Protein AF-A0A354BJJ7-F1 (afdb_monomer)

Sequence (71 aa):
EGQTVQFQLRDAASASEEFNALLTADHTRHRHPPLGALMFSCCGRGQGLFGKANHDAGTASARLGAIPLAG

Solvent-accessible surface area (backbone atoms only — not comparable to full-atom values): 4648 Å² total; per-residue (Å²): 141,86,82,90,83,84,85,86,84,77,54,45,64,61,56,50,52,51,50,54,50,51,54,52,55,50,57,75,70,46,95,60,84,72,85,52,50,80,53,85,79,58,95,72,60,41,39,89,46,61,78,34,74,59,49,66,61,52,50,47,40,72,73,73,37,97,45,57,73,48,114

Nearest PDB structures (foldseek):
  7xhj-assembly1_B  TM=5.192E-01  e=2.868E+00  Deinococcus radiodurans R1 = ATCC 13939 = DSM 20539
  4h2o-assembly1_A  TM=2.822E-01  e=1.798E+00  Escherichia coli
  5hxo-assembly1_A  TM=2.904E-01  e=6.382E+00  Solanum habrochaites
  5hxn-assembly1_A-2  TM=2.936E-01  e=6.382E+00  Solanum habrochaites
  8wu6-assembly1_A  TM=2.914E-01  e=7.795E+00  Solanum lycopersicum

Foldseek 3Di:
DDDDDDDDDDAQVNVLVVLLVVLVVVVVVDPDQDQEDEDDDPPCDACNRNVHGCSNVVSNCVRRPPHHYYD

Radius of gyration: 15.15 Å; Cα contacts (8 Å, |Δi|>4): 53; chains: 1; bounding box: 31×22×54 Å

Mean predicted aligned error: 4.55 Å

Secondary structure (DSSP, 8-state):
-----------HHHHHHHHHHHHHHHHHH-SS--S-EE----TT-SHHHHSSTTHHHHHHHHHH-S--EE-

pLDDT: mean 90.24, std 5.19, range [66.75, 95.88]

Structure (mmCIF, N/CA/C/O backbone):
data_AF-A0A354BJJ7-F1
#
_entry.id   AF-A0A354BJJ7-F1
#
loop_
_atom_site.group_PDB
_atom_site.id
_atom_site.type_symbol
_atom_site.label_atom_id
_atom_site.label_alt_id
_atom_site.label_comp_id
_atom_site.label_asym_id
_atom_site.label_entity_id
_atom_site.label_seq_id
_atom_site.pdbx_PDB_ins_code
_atom_site.Cartn_x
_atom_site.Cartn_y
_atom_site.Cartn_z
_atom_site.occupancy
_atom_site.B_iso_or_equiv
_atom_site.auth_seq_id
_atom_site.auth_comp_id
_atom_site.auth_asym_id
_atom_site.auth_atom_id
_atom_site.pdbx_PDB_model_num
ATOM 1 N N . GLU A 1 1 ? -8.196 -3.794 39.502 1.00 66.75 1 GLU A N 1
ATOM 2 C CA . GLU A 1 1 ? -7.269 -4.000 38.372 1.00 66.75 1 GLU A CA 1
ATOM 3 C C . GLU A 1 1 ? -7.798 -3.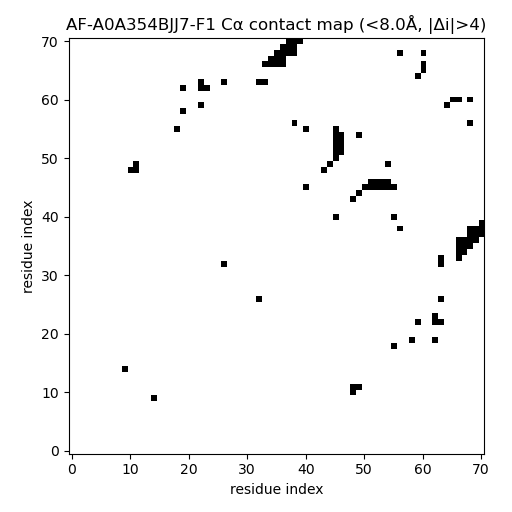244 37.158 1.00 66.75 1 GLU A C 1
ATOM 5 O O . GLU A 1 1 ? -8.937 -3.479 36.772 1.00 66.75 1 GLU A O 1
ATOM 10 N N . GLY A 1 2 ? -7.040 -2.290 36.617 1.00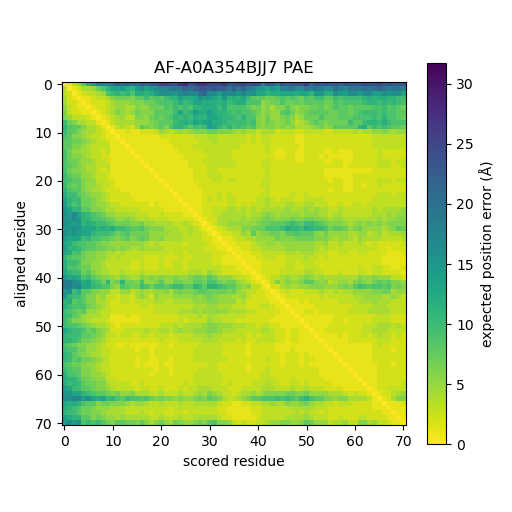 82.31 2 GLY A N 1
ATOM 11 C CA . GLY A 1 2 ? -7.396 -1.550 35.402 1.00 82.31 2 GLY A CA 1
ATOM 12 C C . GLY A 1 2 ? -6.289 -1.718 34.368 1.00 82.31 2 GLY A C 1
ATOM 13 O O . GLY A 1 2 ? -5.116 -1.634 34.722 1.00 82.31 2 GLY A O 1
ATOM 14 N N . GLN A 1 3 ? -6.652 -1.982 33.114 1.00 85.44 3 GLN A N 1
ATOM 15 C CA . GLN A 1 3 ? -5.698 -2.159 32.022 1.00 85.44 3 GLN A CA 1
ATOM 16 C C . GLN A 1 3 ? -5.766 -0.951 31.087 1.00 85.44 3 GLN A C 1
ATOM 18 O O . GLN A 1 3 ? -6.840 -0.582 30.614 1.00 85.44 3 GLN A O 1
ATOM 23 N N . THR A 1 4 ? -4.618 -0.332 30.821 1.00 87.75 4 THR A N 1
ATOM 24 C CA . THR A 1 4 ? -4.520 0.751 29.840 1.00 87.75 4 THR A CA 1
ATOM 25 C C . THR A 1 4 ? -4.519 0.158 28.439 1.00 87.75 4 THR A C 1
ATOM 27 O O . THR A 1 4 ? -3.632 -0.621 28.093 1.00 87.75 4 THR A O 1
ATOM 30 N N . VAL A 1 5 ? -5.495 0.549 27.623 1.00 89.31 5 VAL A N 1
ATOM 31 C CA . VAL A 1 5 ? -5.531 0.233 26.192 1.00 89.31 5 VAL A CA 1
ATOM 32 C C . VAL A 1 5 ? -5.047 1.453 25.421 1.00 89.31 5 VAL A C 1
ATOM 34 O O . VAL A 1 5 ? -5.564 2.553 25.607 1.00 89.31 5 VAL A O 1
ATOM 37 N N . GLN A 1 6 ? -4.066 1.257 24.544 1.00 89.81 6 GLN A N 1
ATOM 38 C CA . GLN A 1 6 ? -3.616 2.279 23.608 1.00 89.81 6 GLN A CA 1
ATOM 39 C C . GLN A 1 6 ? -4.063 1.909 22.197 1.00 89.81 6 GLN A C 1
ATOM 41 O O . GLN A 1 6 ? -3.785 0.814 21.714 1.00 89.81 6 GLN A O 1
ATOM 46 N N . PHE A 1 7 ? -4.723 2.848 21.526 1.00 83.75 7 PHE A N 1
ATOM 47 C CA . PHE A 1 7 ? -5.083 2.718 20.121 1.00 83.75 7 PHE A CA 1
ATOM 48 C C . PHE A 1 7 ? -4.056 3.452 19.266 1.00 83.75 7 PHE A C 1
ATOM 50 O O . PHE A 1 7 ? -3.727 4.606 19.539 1.00 83.75 7 PHE A O 1
ATOM 57 N N . GLN A 1 8 ? -3.572 2.793 18.217 1.00 79.50 8 GLN A N 1
ATOM 58 C CA . GLN A 1 8 ? -2.818 3.453 17.160 1.00 79.50 8 GLN A CA 1
ATOM 59 C C . GLN A 1 8 ? -3.757 3.701 15.990 1.00 79.50 8 GLN A C 1
ATOM 61 O O . GLN A 1 8 ? -4.146 2.776 15.275 1.00 7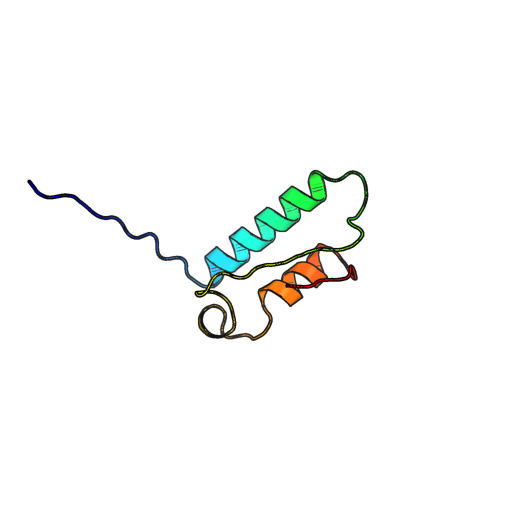9.50 8 GLN A O 1
ATOM 66 N N . LEU A 1 9 ? -4.157 4.960 15.832 1.00 80.94 9 LEU A N 1
ATOM 67 C CA . LEU A 1 9 ? -4.923 5.393 14.677 1.00 80.94 9 LEU A CA 1
ATOM 68 C C . LEU A 1 9 ? -3.936 5.791 13.579 1.00 80.94 9 LEU A C 1
ATOM 70 O O . LEU A 1 9 ? -3.058 6.618 13.811 1.00 80.94 9 LEU A O 1
ATOM 74 N N . ARG A 1 10 ? -4.081 5.198 12.394 1.00 80.94 10 ARG A N 1
ATOM 75 C CA . ARG A 1 10 ? -3.372 5.644 11.192 1.00 80.94 10 ARG A CA 1
ATOM 76 C C . ARG A 1 10 ? -4.324 6.478 10.357 1.00 80.94 10 ARG A C 1
ATOM 78 O O . ARG A 1 10 ? -5.453 6.056 10.109 1.00 80.94 10 ARG A O 1
ATOM 85 N N . ASP A 1 11 ? -3.858 7.641 9.935 1.00 92.62 11 ASP A N 1
ATOM 86 C CA . ASP A 1 11 ? -4.544 8.440 8.931 1.00 92.62 11 ASP A CA 1
ATOM 87 C C . ASP A 1 11 ? -4.170 7.977 7.514 1.00 92.62 11 ASP A C 1
ATOM 89 O O . ASP A 1 11 ? -3.341 7.085 7.306 1.00 92.62 11 ASP A O 1
ATOM 93 N N . ALA A 1 12 ? -4.815 8.582 6.520 1.00 94.50 12 ALA A N 1
ATOM 94 C CA . ALA A 1 12 ? -4.568 8.281 5.118 1.00 94.50 12 ALA A CA 1
ATOM 95 C C . ALA A 1 12 ? -3.099 8.498 4.727 1.00 94.50 12 ALA A C 1
ATOM 97 O O . ALA A 1 12 ? -2.527 7.670 4.024 1.00 94.50 12 ALA A O 1
ATOM 98 N N . ALA A 1 13 ? -2.493 9.594 5.192 1.00 94.69 13 ALA A N 1
ATOM 99 C CA . ALA A 1 13 ? -1.151 10.003 4.796 1.00 94.69 13 ALA A CA 1
ATOM 100 C C . ALA A 1 13 ? -0.098 9.013 5.304 1.00 94.69 13 ALA A C 1
ATOM 102 O O . ALA A 1 13 ? 0.647 8.441 4.509 1.00 94.69 13 ALA A O 1
ATOM 103 N N . SER A 1 14 ? -0.114 8.723 6.605 1.00 94.00 14 SER A N 1
ATOM 104 C CA . SER A 1 14 ? 0.771 7.740 7.233 1.00 94.00 14 SER A CA 1
ATOM 105 C C . SER A 1 14 ? 0.600 6.340 6.630 1.00 94.00 14 SER A C 1
ATOM 107 O O . SER A 1 14 ? 1.590 5.663 6.350 1.00 94.00 14 SER A O 1
ATOM 109 N N . ALA A 1 15 ? -0.636 5.917 6.337 1.00 93.50 15 ALA A N 1
ATOM 110 C CA . ALA A 1 15 ? -0.901 4.635 5.680 1.00 93.50 15 ALA A CA 1
ATOM 111 C C . ALA A 1 15 ? -0.392 4.579 4.226 1.00 93.50 15 ALA A C 1
ATOM 113 O O . ALA A 1 15 ? -0.022 3.505 3.738 1.00 93.50 15 ALA A O 1
ATOM 114 N N . SER A 1 16 ? -0.392 5.707 3.511 1.00 95.06 16 SER A N 1
ATOM 115 C CA . SER A 1 16 ? 0.193 5.815 2.173 1.00 95.06 16 SER A CA 1
ATOM 116 C C . SER A 1 16 ? 1.720 5.794 2.231 1.00 95.06 16 SER A C 1
ATOM 118 O O . SER A 1 16 ? 2.346 5.079 1.447 1.00 95.06 16 SER A O 1
ATOM 120 N N . GLU A 1 17 ? 2.331 6.539 3.149 1.00 95.38 17 GLU A N 1
ATOM 121 C CA . GLU A 1 17 ? 3.786 6.591 3.336 1.00 95.38 17 GLU A CA 1
ATOM 122 C C . GLU A 1 17 ? 4.361 5.221 3.703 1.00 95.38 17 GLU A C 1
ATOM 124 O O . GLU A 1 17 ? 5.286 4.746 3.041 1.00 95.38 17 GLU A O 1
ATOM 129 N N . GLU A 1 18 ? 3.756 4.544 4.682 1.00 94.00 18 GLU A N 1
ATOM 130 C CA . GLU A 1 18 ? 4.148 3.196 5.101 1.00 94.00 18 GLU A CA 1
ATOM 131 C C . GLU A 1 18 ? 4.106 2.216 3.924 1.00 94.00 18 GLU A C 1
ATOM 133 O O . GLU A 1 18 ? 5.063 1.482 3.673 1.00 94.00 18 GLU A O 1
ATOM 138 N N . PHE A 1 19 ? 3.025 2.235 3.142 1.00 94.69 19 PHE A N 1
ATOM 139 C CA . PHE A 1 19 ? 2.884 1.332 2.004 1.00 94.69 19 PHE A CA 1
ATOM 140 C C . PHE A 1 19 ? 3.942 1.582 0.921 1.00 94.69 19 PHE A C 1
ATOM 142 O O . PHE A 1 19 ? 4.522 0.638 0.385 1.00 94.69 19 PHE A O 1
ATOM 149 N N . ASN A 1 20 ? 4.259 2.849 0.639 1.00 95.88 20 ASN A N 1
ATOM 150 C CA . ASN A 1 20 ? 5.334 3.206 -0.288 1.00 95.88 20 ASN A CA 1
ATOM 151 C C . ASN A 1 20 ? 6.714 2.756 0.224 1.00 95.88 20 ASN A C 1
ATOM 153 O O . ASN A 1 20 ? 7.541 2.297 -0.573 1.00 95.88 20 ASN A O 1
ATOM 157 N N . ALA A 1 21 ? 6.966 2.872 1.530 1.00 95.44 21 ALA A N 1
ATOM 158 C CA . ALA A 1 21 ? 8.205 2.414 2.148 1.00 95.44 21 ALA A CA 1
ATOM 159 C C . ALA A 1 21 ? 8.355 0.889 2.039 1.00 95.44 21 ALA A C 1
ATOM 161 O O . ALA A 1 21 ? 9.416 0.409 1.641 1.00 95.44 21 ALA A O 1
ATOM 162 N N . LEU A 1 22 ? 7.281 0.135 2.295 1.00 94.12 22 LEU A N 1
ATOM 163 C CA . LEU A 1 22 ? 7.263 -1.325 2.160 1.00 94.12 22 LEU A CA 1
ATOM 164 C C . LEU A 1 22 ? 7.532 -1.776 0.721 1.00 94.12 22 LEU A C 1
ATOM 166 O O . LEU A 1 22 ? 8.385 -2.633 0.509 1.00 94.12 22 LEU A O 1
ATOM 170 N N . LEU A 1 23 ? 6.874 -1.166 -0.270 1.00 93.56 23 LEU A N 1
ATOM 171 C CA . LEU A 1 23 ? 7.106 -1.482 -1.686 1.00 93.56 23 LEU A CA 1
ATOM 172 C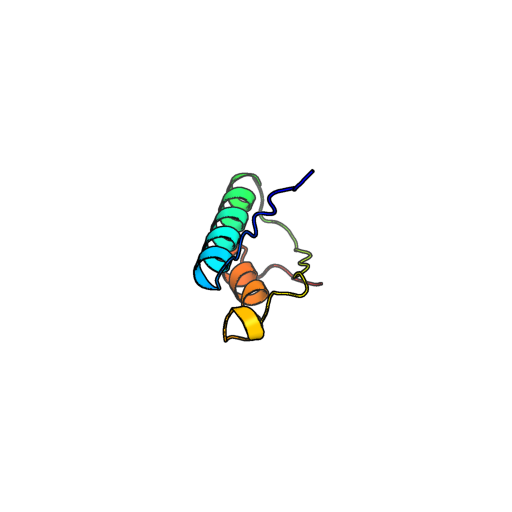 C . LEU A 1 23 ? 8.545 -1.168 -2.123 1.00 93.56 23 LEU A C 1
ATOM 174 O O . LEU A 1 23 ? 9.148 -1.927 -2.876 1.00 93.56 23 LEU A O 1
ATOM 178 N N . THR A 1 24 ? 9.118 -0.068 -1.626 1.00 92.88 24 THR A N 1
ATOM 179 C CA . THR A 1 24 ? 10.518 0.299 -1.902 1.00 92.88 24 THR A CA 1
ATOM 180 C C . THR A 1 24 ? 11.484 -0.711 -1.276 1.00 92.88 24 THR A C 1
ATOM 182 O O . THR A 1 24 ? 12.431 -1.162 -1.922 1.00 92.88 24 THR A O 1
ATOM 185 N N . ALA A 1 25 ? 11.234 -1.105 -0.026 1.00 92.44 25 ALA A N 1
ATOM 186 C CA . ALA A 1 25 ? 12.045 -2.095 0.670 1.00 92.44 25 ALA A CA 1
ATOM 187 C C . ALA A 1 25 ? 11.952 -3.479 0.009 1.00 92.44 25 ALA A C 1
ATOM 189 O O . ALA A 1 25 ? 12.965 -4.162 -0.100 1.00 92.44 25 ALA A O 1
ATOM 190 N N . ASP A 1 26 ? 10.777 -3.882 -0.473 1.00 90.44 26 ASP A N 1
ATOM 191 C CA . ASP A 1 26 ? 10.612 -5.126 -1.228 1.00 90.44 26 ASP A CA 1
ATOM 192 C C . ASP A 1 26 ? 11.374 -5.079 -2.559 1.00 90.44 26 ASP A C 1
ATOM 194 O O . ASP A 1 26 ? 12.193 -5.955 -2.833 1.00 90.44 26 ASP A O 1
ATOM 198 N N . HIS A 1 27 ? 11.222 -3.998 -3.332 1.00 86.12 27 HIS A N 1
ATOM 199 C CA . HIS A 1 27 ? 11.913 -3.833 -4.613 1.00 86.12 27 HIS A CA 1
ATOM 200 C C . HIS A 1 27 ? 13.440 -3.948 -4.487 1.00 86.12 27 HIS A C 1
ATOM 202 O O . HIS A 1 27 ? 14.091 -4.561 -5.327 1.00 86.12 27 HIS A O 1
ATOM 208 N N . THR A 1 28 ? 14.019 -3.408 -3.411 1.00 87.81 28 THR A N 1
ATOM 209 C CA . THR A 1 28 ? 15.472 -3.488 -3.164 1.00 87.81 28 THR A CA 1
ATOM 210 C C . THR A 1 28 ? 15.960 -4.876 -2.737 1.00 87.81 28 THR A C 1
ATOM 212 O O . THR A 1 28 ? 17.158 -5.147 -2.814 1.00 87.81 28 THR A O 1
ATOM 215 N N . ARG A 1 29 ? 15.065 -5.770 -2.299 1.00 89.44 29 ARG A N 1
ATOM 216 C CA . ARG A 1 29 ? 15.411 -7.141 -1.883 1.00 89.44 29 ARG A CA 1
ATOM 217 C C . ARG A 1 29 ? 15.452 -8.126 -3.047 1.00 89.44 29 ARG A C 1
ATOM 219 O O . ARG A 1 29 ? 16.173 -9.122 -2.962 1.00 89.44 29 ARG A O 1
ATOM 226 N N . HIS A 1 30 ? 14.715 -7.868 -4.124 1.00 84.50 30 HIS A N 1
ATOM 227 C CA . HIS A 1 30 ? 14.644 -8.774 -5.271 1.00 84.50 30 HIS A CA 1
ATOM 228 C C . HIS A 1 30 ? 15.667 -8.392 -6.342 1.00 84.50 30 HIS A C 1
ATOM 230 O O . HIS A 1 30 ? 15.672 -7.276 -6.850 1.00 84.50 30 HIS A O 1
ATOM 236 N N . ARG A 1 31 ? 16.530 -9.340 -6.738 1.00 85.12 31 ARG A N 1
ATOM 237 C CA . ARG A 1 31 ? 17.490 -9.127 -7.845 1.00 85.12 31 ARG A CA 1
ATOM 238 C C . ARG A 1 31 ? 16.821 -9.035 -9.216 1.00 85.12 31 ARG A C 1
ATOM 240 O O . ARG A 1 31 ? 17.406 -8.482 -10.142 1.00 85.12 31 ARG A O 1
ATOM 247 N N . HIS A 1 32 ? 15.634 -9.617 -9.350 1.00 86.75 32 HIS A N 1
ATOM 248 C CA . HIS A 1 32 ? 14.857 -9.631 -10.581 1.00 86.75 32 HIS A CA 1
ATOM 249 C C . HIS A 1 32 ? 13.458 -9.078 -10.309 1.00 86.75 32 HIS A C 1
ATOM 251 O O . HIS A 1 32 ? 12.937 -9.296 -9.214 1.00 86.75 32 HIS A O 1
ATOM 257 N N . PRO A 1 33 ? 12.833 -8.399 -11.285 1.00 83.69 33 PRO A N 1
ATOM 258 C CA . PRO A 1 33 ? 11.459 -7.946 -11.139 1.00 83.69 33 PRO A CA 1
ATOM 259 C C . PRO A 1 33 ? 10.504 -9.122 -10.876 1.00 83.69 33 PRO A C 1
ATOM 261 O O . PRO A 1 33 ? 10.664 -10.180 -11.496 1.00 83.69 33 PRO A O 1
ATOM 264 N N . PRO A 1 34 ? 9.502 -8.956 -9.996 1.00 88.38 34 PRO A N 1
ATOM 265 C CA . PRO A 1 34 ? 8.462 -9.961 -9.822 1.00 88.38 34 PRO A CA 1
ATOM 266 C C . PRO A 1 34 ? 7.662 -10.134 -11.121 1.00 88.38 34 PRO A C 1
ATOM 268 O O . PRO A 1 34 ? 7.445 -9.182 -11.866 1.00 88.38 34 PRO A O 1
ATOM 271 N N . LEU A 1 35 ? 7.187 -11.355 -11.379 1.00 92.00 35 LEU A N 1
ATOM 272 C CA . LEU A 1 35 ? 6.342 -11.650 -12.546 1.00 92.00 35 LEU A CA 1
ATOM 273 C C . LEU A 1 35 ? 4.867 -11.280 -12.328 1.00 92.00 35 LEU A C 1
ATOM 275 O O . LEU A 1 35 ? 4.085 -11.298 -13.272 1.00 92.00 35 LEU A O 1
ATOM 279 N N . GLY A 1 36 ? 4.484 -10.975 -11.090 1.00 92.94 36 GLY A N 1
ATOM 280 C CA . GLY A 1 36 ? 3.128 -10.640 -10.678 1.00 92.94 36 GLY A CA 1
ATOM 281 C C . GLY A 1 36 ? 3.052 -10.473 -9.163 1.00 92.94 36 GLY A C 1
ATOM 282 O O . GLY A 1 36 ? 3.990 -10.834 -8.448 1.00 92.94 36 GLY A O 1
ATOM 283 N N . ALA A 1 37 ? 1.942 -9.927 -8.678 1.00 92.88 37 ALA A N 1
ATOM 284 C CA . ALA A 1 37 ? 1.702 -9.724 -7.256 1.00 92.88 37 ALA A CA 1
ATOM 285 C C . ALA A 1 37 ? 0.264 -10.087 -6.864 1.00 92.88 37 ALA A C 1
ATOM 287 O O . ALA A 1 37 ? -0.682 -9.906 -7.633 1.00 92.88 37 ALA A O 1
ATOM 288 N N . LEU A 1 38 ? 0.116 -10.575 -5.633 1.00 94.06 38 LEU A N 1
ATOM 289 C CA . LEU A 1 38 ? -1.170 -10.727 -4.964 1.00 94.06 38 LEU A CA 1
ATOM 290 C C . LEU A 1 38 ? -1.259 -9.690 -3.848 1.00 94.06 38 LEU A C 1
ATOM 292 O O . LEU A 1 38 ? -0.356 -9.609 -3.014 1.00 94.06 38 LEU A O 1
ATOM 296 N N . MET A 1 39 ? -2.320 -8.888 -3.842 1.00 91.88 39 MET A N 1
ATOM 297 C CA . MET A 1 39 ? -2.498 -7.797 -2.891 1.00 91.88 39 MET A CA 1
ATOM 298 C C . MET A 1 39 ? -3.809 -7.948 -2.137 1.00 91.88 39 MET A C 1
ATOM 300 O O . MET A 1 39 ? -4.875 -8.021 -2.731 1.00 91.88 39 MET A O 1
ATOM 304 N N . PHE A 1 40 ? -3.722 -7.904 -0.811 1.00 90.75 40 PHE A N 1
ATOM 305 C CA . PHE A 1 40 ? -4.877 -7.967 0.074 1.00 90.75 40 PHE A CA 1
ATOM 306 C C . PHE A 1 40 ? -4.955 -6.674 0.880 1.00 90.75 40 PHE A C 1
ATOM 308 O O . PHE A 1 40 ? -4.075 -6.381 1.693 1.00 90.75 40 PHE A O 1
ATOM 315 N N . SER A 1 41 ? -6.009 -5.894 0.661 1.00 86.38 41 SER A N 1
ATOM 316 C CA . SER A 1 41 ? -6.282 -4.698 1.457 1.00 86.38 41 SER A CA 1
ATOM 317 C C . SER A 1 41 ? -7.124 -5.077 2.678 1.00 86.38 41 SER A C 1
ATOM 319 O O . SER A 1 41 ? -8.132 -5.770 2.563 1.00 86.38 41 SER A O 1
ATOM 321 N N . CYS A 1 42 ? -6.721 -4.629 3.869 1.00 85.75 42 CYS A N 1
ATOM 322 C CA . CYS A 1 42 ? -7.518 -4.834 5.079 1.00 85.75 42 CYS A CA 1
ATOM 323 C C . CYS A 1 42 ? -8.813 -4.001 5.045 1.00 85.75 42 CYS A C 1
ATOM 325 O O . CYS A 1 42 ? -8.877 -2.979 4.361 1.00 85.75 42 CYS A O 1
ATOM 327 N N . CYS A 1 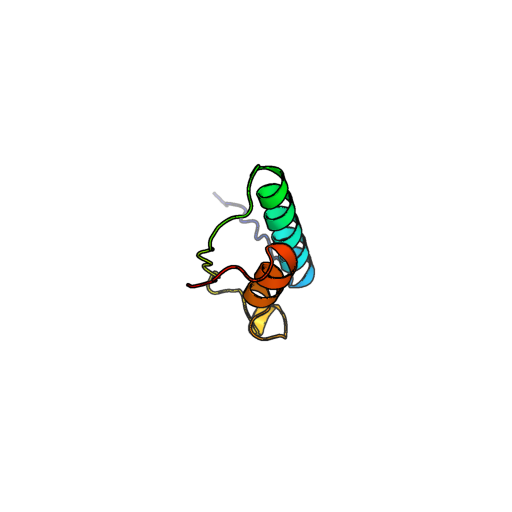43 ? -9.826 -4.400 5.829 1.00 78.62 43 CYS A N 1
ATOM 328 C CA . CYS A 1 43 ? -11.180 -3.818 5.809 1.00 78.62 43 CYS A CA 1
ATOM 329 C C . CYS A 1 43 ? -11.253 -2.296 6.048 1.00 78.62 43 CYS A C 1
ATOM 331 O O . CYS A 1 43 ? -12.286 -1.692 5.788 1.00 78.62 43 CYS A O 1
ATOM 333 N N . GLY A 1 44 ? -10.184 -1.673 6.553 1.00 85.75 44 GLY A N 1
ATOM 334 C CA . GLY A 1 44 ? -10.107 -0.227 6.764 1.00 85.75 44 GLY A CA 1
ATOM 335 C C . GLY A 1 44 ? -9.497 0.567 5.604 1.00 85.75 44 GLY A C 1
ATOM 336 O O . GLY A 1 44 ? -9.479 1.787 5.684 1.00 85.75 44 GLY A O 1
ATOM 337 N N . ARG A 1 45 ? -8.964 -0.075 4.555 1.00 91.75 45 ARG A N 1
ATOM 338 C CA . ARG A 1 45 ? -8.344 0.608 3.403 1.00 91.75 45 ARG A CA 1
ATOM 339 C C . ARG A 1 45 ? -9.343 0.846 2.268 1.00 91.75 45 ARG A C 1
ATOM 341 O O . ARG A 1 45 ? -10.436 0.291 2.243 1.00 91.75 45 ARG A O 1
ATOM 348 N N . GLY A 1 46 ? -8.946 1.680 1.306 1.00 91.75 46 GLY A N 1
ATOM 349 C CA . GLY A 1 46 ? -9.739 2.014 0.119 1.00 91.75 46 GLY A CA 1
ATOM 350 C C . GLY A 1 46 ? -10.303 3.432 0.165 1.00 91.75 46 GLY A C 1
ATOM 351 O O . GLY A 1 46 ? -9.771 4.296 0.860 1.00 91.75 46 GLY A O 1
ATOM 352 N N . GLN A 1 47 ? -11.378 3.684 -0.587 1.00 93.56 47 GLN A N 1
ATOM 353 C CA . GLN A 1 47 ? -11.927 5.035 -0.754 1.00 93.56 47 GLN A CA 1
ATOM 354 C C . GLN A 1 47 ? -12.305 5.704 0.575 1.00 93.56 47 GLN A C 1
ATOM 356 O O . GLN A 1 47 ? -12.111 6.907 0.706 1.00 93.56 47 GLN A O 1
ATOM 361 N N . GLY A 1 48 ? -12.790 4.944 1.563 1.00 93.12 48 GLY A N 1
ATOM 362 C CA . GLY A 1 48 ? -13.140 5.491 2.878 1.00 93.12 48 GLY A CA 1
ATOM 363 C C . GLY A 1 48 ? -11.945 6.080 3.636 1.00 93.12 48 GLY A C 1
ATOM 364 O O . GLY A 1 48 ? -12.086 7.119 4.269 1.00 93.12 48 GLY A O 1
ATOM 365 N N . LEU A 1 49 ? -10.767 5.459 3.530 1.00 93.88 49 LEU A N 1
ATOM 366 C CA . LEU A 1 49 ? -9.545 5.949 4.173 1.00 93.88 49 LEU A CA 1
ATOM 367 C C . LEU A 1 49 ? -8.835 7.002 3.320 1.00 93.88 49 LEU A C 1
ATOM 369 O O . LEU A 1 49 ? -8.412 8.023 3.841 1.00 93.88 49 LEU A O 1
ATOM 373 N N . PHE A 1 50 ? -8.703 6.764 2.014 1.00 95.19 50 PHE A N 1
ATOM 374 C CA . PHE A 1 50 ? -7.846 7.569 1.135 1.00 95.19 50 PHE A CA 1
ATOM 375 C C . PHE A 1 50 ? -8.583 8.662 0.352 1.00 95.19 50 PHE A C 1
ATOM 377 O O . PHE A 1 50 ? -7.953 9.407 -0.394 1.00 95.19 50 PHE A O 1
ATOM 384 N N . GLY A 1 51 ? -9.917 8.709 0.406 1.00 94.94 51 GLY A N 1
ATOM 385 C CA . GLY A 1 51 ? -10.733 9.581 -0.450 1.00 94.94 51 GLY A CA 1
ATOM 386 C C . GLY A 1 51 ? -10.682 9.229 -1.946 1.00 94.94 51 GLY A C 1
ATOM 387 O O . GLY A 1 51 ? -11.303 9.905 -2.762 1.00 94.94 51 GLY A O 1
ATOM 388 N N . LYS A 1 52 ? 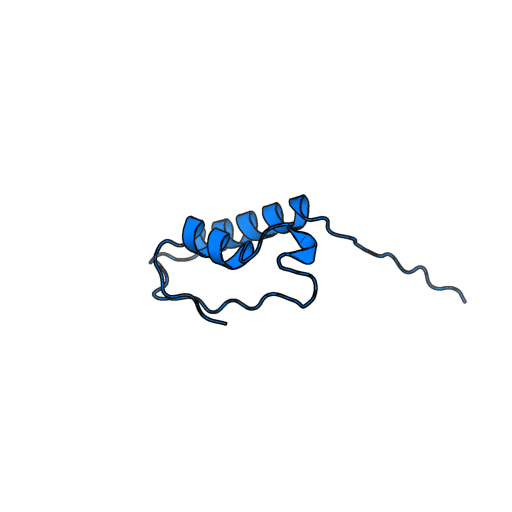-9.957 8.166 -2.324 1.00 93.50 52 LYS A N 1
ATOM 389 C CA . LYS A 1 52 ? -9.713 7.745 -3.707 1.00 93.50 52 LYS A CA 1
ATOM 390 C C . LYS A 1 52 ? -9.869 6.232 -3.844 1.00 93.50 52 LYS A C 1
ATOM 392 O O . LYS A 1 52 ? -9.280 5.463 -3.082 1.00 93.50 52 LYS A O 1
ATOM 397 N N . ALA A 1 53 ? -10.634 5.800 -4.844 1.00 92.50 53 ALA A N 1
ATOM 398 C CA . ALA A 1 53 ? -10.737 4.388 -5.200 1.00 92.50 53 ALA A CA 1
ATOM 399 C C . ALA A 1 53 ? -9.393 3.844 -5.712 1.00 92.50 53 ALA A C 1
ATOM 401 O O . ALA A 1 53 ? -8.616 4.564 -6.342 1.00 92.50 53 ALA A O 1
ATOM 402 N N . ASN A 1 54 ? -9.134 2.558 -5.468 1.00 92.44 54 ASN A N 1
ATOM 403 C CA . ASN A 1 54 ? -7.957 1.847 -5.980 1.00 92.44 54 ASN A CA 1
ATOM 404 C C . ASN A 1 54 ? -6.608 2.491 -5.603 1.00 92.44 54 ASN A C 1
ATOM 406 O O . ASN A 1 54 ? -5.646 2.361 -6.357 1.00 92.44 54 ASN A O 1
ATOM 410 N N . HIS A 1 55 ? -6.525 3.188 -4.458 1.00 95.06 55 HIS A N 1
ATOM 411 C CA . HIS A 1 55 ? -5.282 3.808 -3.978 1.00 95.06 55 HIS A CA 1
ATOM 412 C C . HIS A 1 55 ? -4.122 2.802 -3.986 1.00 95.06 55 HIS A C 1
ATOM 414 O O . HIS A 1 55 ? -3.132 3.012 -4.678 1.00 95.06 55 HIS A O 1
ATOM 420 N N . ASP A 1 56 ? -4.291 1.675 -3.296 1.00 94.81 56 ASP A N 1
ATOM 421 C CA . ASP A 1 56 ? -3.217 0.697 -3.106 1.00 94.81 56 ASP A CA 1
ATOM 422 C C . ASP A 1 56 ? -2.812 0.015 -4.411 1.00 94.81 56 ASP A C 1
ATOM 424 O O . ASP A 1 56 ? -1.626 -0.074 -4.712 1.00 94.81 56 ASP A O 1
ATOM 428 N N . ALA A 1 57 ? -3.794 -0.404 -5.214 1.00 93.88 57 ALA A N 1
ATOM 429 C CA . ALA A 1 57 ? -3.538 -1.046 -6.500 1.00 93.88 57 ALA A CA 1
ATOM 430 C C . ALA A 1 57 ? -2.792 -0.094 -7.444 1.00 93.88 57 ALA A C 1
ATOM 432 O O . ALA A 1 57 ? -1.789 -0.472 -8.043 1.00 93.88 57 ALA A O 1
ATOM 433 N N . GLY A 1 58 ? -3.223 1.170 -7.511 1.00 94.31 58 GLY A N 1
ATOM 434 C CA . GLY A 1 58 ? -2.548 2.197 -8.300 1.00 94.31 58 GLY A CA 1
ATOM 435 C C . GLY A 1 58 ? -1.130 2.483 -7.805 1.00 94.31 58 GLY A C 1
ATOM 436 O O . GLY A 1 58 ? -0.210 2.598 -8.614 1.00 94.31 58 GLY A O 1
ATOM 437 N N . THR A 1 59 ? -0.925 2.559 -6.486 1.00 94.88 59 THR A N 1
ATOM 438 C CA . THR A 1 59 ? 0.409 2.736 -5.897 1.00 94.88 59 THR A CA 1
ATOM 439 C C . THR A 1 59 ? 1.316 1.540 -6.188 1.00 94.88 59 THR A C 1
ATOM 441 O O . THR A 1 59 ? 2.470 1.742 -6.561 1.00 94.88 59 THR A O 1
ATOM 444 N N . ALA A 1 60 ? 0.811 0.309 -6.083 1.00 93.31 60 ALA A N 1
ATOM 445 C CA . ALA A 1 60 ? 1.563 -0.898 -6.411 1.00 93.31 60 ALA A CA 1
ATOM 446 C C . ALA A 1 60 ? 1.977 -0.914 -7.890 1.00 93.31 60 ALA A C 1
ATOM 448 O O . ALA A 1 60 ? 3.160 -1.080 -8.177 1.00 93.31 60 ALA A O 1
ATOM 449 N N . SER A 1 61 ? 1.057 -0.643 -8.822 1.00 92.06 61 SER A N 1
ATOM 450 C CA . SER A 1 61 ? 1.378 -0.552 -10.255 1.00 92.06 61 SER A CA 1
ATOM 451 C C . SER A 1 61 ? 2.400 0.547 -10.565 1.00 92.06 61 SER A C 1
ATOM 453 O O . SER A 1 61 ? 3.294 0.345 -11.384 1.00 92.06 61 SER A O 1
ATOM 455 N N . ALA A 1 62 ? 2.321 1.700 -9.893 1.00 92.00 62 ALA A N 1
ATOM 456 C CA . ALA A 1 62 ? 3.281 2.787 -10.083 1.00 92.00 62 ALA A CA 1
ATOM 457 C C . ALA A 1 62 ? 4.694 2.439 -9.579 1.00 92.00 62 ALA A C 1
ATOM 459 O O . ALA A 1 62 ? 5.677 2.930 -10.129 1.00 92.00 62 ALA A O 1
ATOM 460 N N . ARG A 1 63 ? 4.806 1.615 -8.528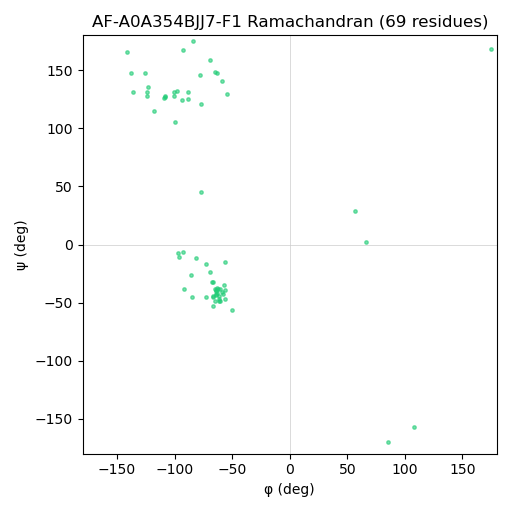 1.00 90.62 63 ARG A N 1
ATOM 461 C CA . ARG A 1 63 ? 6.087 1.259 -7.895 1.00 90.62 63 ARG A CA 1
ATOM 462 C C . ARG A 1 63 ? 6.722 -0.008 -8.462 1.00 90.62 63 ARG A C 1
ATOM 464 O O . ARG A 1 63 ? 7.940 -0.061 -8.580 1.00 90.62 63 ARG A O 1
ATOM 471 N N . LEU A 1 64 ? 5.916 -1.017 -8.782 1.00 87.81 64 LEU A N 1
ATOM 472 C CA . LEU A 1 64 ? 6.379 -2.331 -9.239 1.00 87.81 64 LEU A CA 1
ATOM 473 C C . LEU A 1 64 ? 6.381 -2.462 -10.770 1.00 87.81 64 LEU A C 1
ATOM 475 O O . LEU A 1 64 ? 6.938 -3.420 -11.303 1.00 87.81 64 LEU A O 1
ATOM 479 N N . GLY A 1 65 ? 5.784 -1.501 -11.480 1.00 87.38 65 GLY A N 1
ATOM 480 C CA . GLY A 1 65 ? 5.610 -1.535 -12.928 1.00 87.38 65 GLY A CA 1
ATOM 481 C C . GLY A 1 65 ? 4.351 -2.291 -13.359 1.00 87.38 65 GLY A C 1
ATOM 482 O O . GLY A 1 65 ? 3.489 -2.633 -12.549 1.00 87.38 65 GLY A O 1
ATOM 483 N N . ALA A 1 66 ? 4.240 -2.550 -14.664 1.00 84.88 66 ALA A N 1
ATOM 484 C CA . ALA A 1 66 ? 3.080 -3.192 -15.291 1.00 84.88 66 ALA A CA 1
ATOM 485 C C . ALA A 1 66 ? 3.042 -4.720 -15.077 1.00 84.88 66 ALA A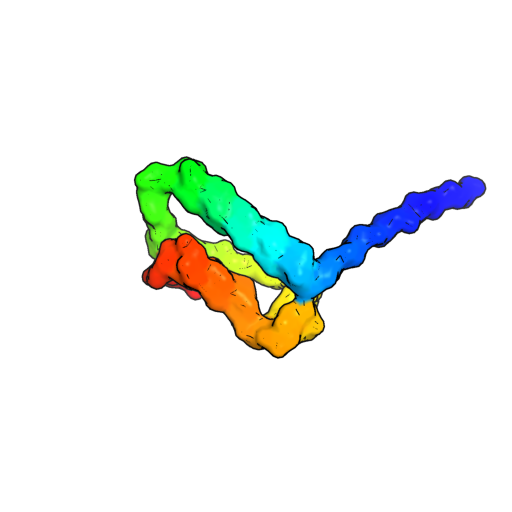 C 1
ATOM 487 O O . ALA A 1 66 ? 2.819 -5.484 -16.015 1.00 84.88 66 ALA A O 1
ATOM 488 N N . ILE A 1 67 ? 3.286 -5.170 -13.847 1.00 91.56 67 ILE A N 1
ATOM 489 C CA . ILE A 1 67 ? 3.122 -6.574 -13.477 1.00 91.56 67 ILE A CA 1
ATOM 490 C C . ILE A 1 67 ? 1.628 -6.880 -13.273 1.00 91.56 67 ILE A C 1
ATOM 492 O O . ILE A 1 67 ? 0.891 -6.022 -12.777 1.00 91.56 67 ILE A O 1
ATOM 496 N N . PRO A 1 68 ? 1.155 -8.091 -13.612 1.00 94.94 68 PRO A N 1
ATOM 497 C CA . PRO A 1 68 ? -0.176 -8.544 -13.230 1.00 94.94 68 PRO A CA 1
ATOM 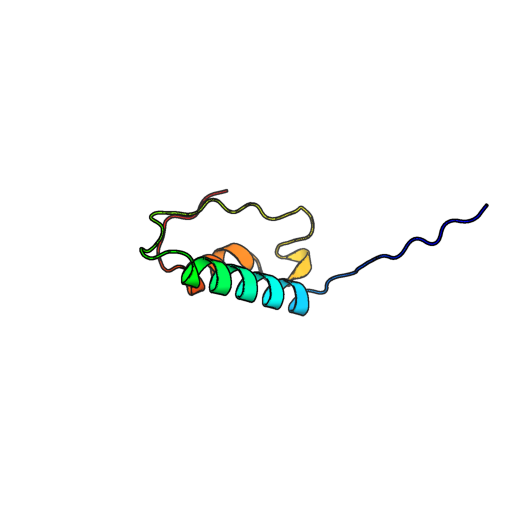498 C C . PRO A 1 68 ? -0.388 -8.439 -11.712 1.00 94.94 68 PRO A C 1
ATOM 500 O O . PRO A 1 68 ? 0.430 -8.930 -10.931 1.00 94.94 68 PRO A O 1
ATOM 503 N N . LEU A 1 69 ? -1.495 -7.818 -11.303 1.00 94.19 69 LEU A N 1
ATOM 504 C CA . LEU A 1 69 ? -1.899 -7.650 -9.906 1.00 94.19 69 LEU A CA 1
ATOM 505 C C . LEU A 1 69 ? -3.299 -8.241 -9.707 1.00 94.19 69 LEU A C 1
ATOM 507 O O . LEU A 1 69 ? -4.205 -7.930 -10.480 1.00 94.19 69 LEU A O 1
ATOM 511 N N . ALA A 1 70 ? -3.477 -9.068 -8.679 1.00 93.56 70 ALA A N 1
ATOM 512 C CA . ALA A 1 70 ? -4.767 -9.665 -8.326 1.00 93.56 70 ALA A CA 1
ATOM 513 C C . ALA A 1 70 ? -4.969 -9.721 -6.803 1.00 93.56 70 ALA A C 1
ATOM 515 O O . ALA A 1 70 ? -4.011 -9.556 -6.047 1.00 93.56 70 ALA A O 1
ATOM 516 N N . GLY A 1 71 ? -6.205 -9.965 -6.365 1.00 86.69 71 GLY A N 1
ATOM 517 C CA . GLY A 1 71 ? -6.585 -10.049 -4.950 1.00 86.69 71 GLY A CA 1
ATOM 518 C C . GLY A 1 71 ? -7.918 -9.384 -4.654 1.00 86.69 71 GLY A C 1
ATOM 519 O O . GLY A 1 71 ? -8.287 -8.454 -5.406 1.00 86.69 71 GLY A O 1
#